Protein AF-A0A818Z6L1-F1 (afdb_monomer_lite)

Radius of gyration: 26.35 Å; chains: 1; bounding box: 66×44×65 Å

Sequence (145 aa):
MYNISQTCDRQFIAQEVTKIQVPEFKPKDISTADNDSNQWRFDDQQRMNVQKENNSSVEQLLSRLPKLDEIVDIKIQPYELKTDDDTNFHMDYIVAATLLRAENYKIQITDRSQIKRIAGNIIPAIVTTTAMVTGLVCLEVYKLI

Structure (mmCIF, N/CA/C/O backbone):
data_AF-A0A818Z6L1-F1
#
_entry.id   AF-A0A818Z6L1-F1
#
loop_
_atom_site.group_PDB
_atom_site.id
_atom_site.type_symbol
_atom_site.label_atom_id
_atom_site.label_alt_id
_atom_site.label_comp_id
_atom_site.label_asym_id
_atom_site.label_entity_id
_atom_site.label_seq_id
_atom_site.pdbx_PDB_ins_code
_atom_site.Cartn_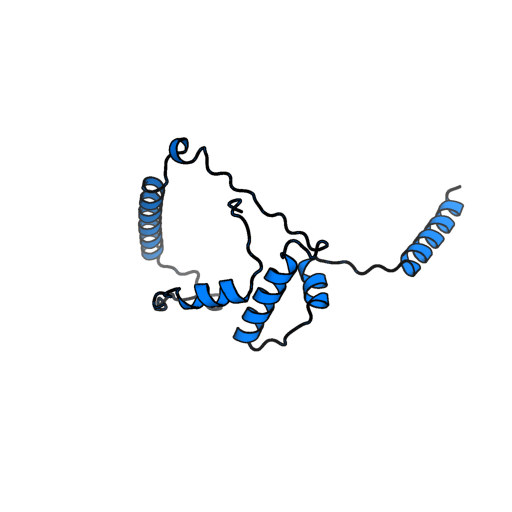x
_atom_site.Cartn_y
_atom_site.Cartn_z
_atom_site.occupancy
_atom_site.B_iso_or_equiv
_atom_site.auth_seq_id
_atom_site.auth_comp_id
_atom_site.auth_asym_id
_atom_site.auth_atom_id
_atom_site.pdbx_PDB_model_num
ATOM 1 N N . MET A 1 1 ? -7.872 -9.638 5.073 1.00 83.50 1 MET A N 1
ATOM 2 C CA . MET A 1 1 ? -7.389 -10.091 6.392 1.00 83.50 1 MET A CA 1
ATOM 3 C C . MET A 1 1 ? -8.328 -11.124 7.010 1.00 83.50 1 MET A C 1
ATOM 5 O O . MET A 1 1 ? -7.862 -12.212 7.304 1.00 83.50 1 MET A O 1
ATOM 9 N N . TYR A 1 2 ? -9.628 -10.830 7.156 1.00 89.19 2 TYR A N 1
ATOM 10 C CA . TYR A 1 2 ? -10.618 -11.732 7.784 1.00 89.19 2 TYR A CA 1
ATOM 11 C C . TYR A 1 2 ? -11.440 -12.595 6.802 1.00 89.19 2 TYR A C 1
A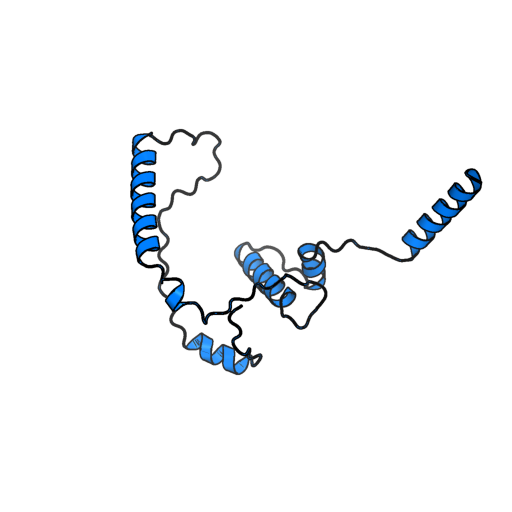TOM 13 O O . TYR A 1 2 ? -12.480 -13.120 7.175 1.00 89.19 2 TYR A O 1
ATOM 21 N N . ASN A 1 3 ? -11.020 -12.707 5.535 1.00 84.25 3 ASN A N 1
ATOM 22 C CA . ASN A 1 3 ? -11.702 -13.493 4.487 1.00 84.25 3 ASN A CA 1
ATOM 23 C C . ASN A 1 3 ? -13.193 -13.174 4.264 1.00 84.25 3 ASN A C 1
ATOM 25 O O . ASN A 1 3 ? -13.963 -14.021 3.820 1.00 84.25 3 ASN A O 1
ATOM 29 N N . ILE A 1 4 ? -13.592 -11.931 4.531 1.00 89.94 4 ILE A N 1
ATOM 30 C CA . ILE A 1 4 ? -14.934 -11.428 4.232 1.00 89.94 4 ILE A CA 1
ATOM 31 C C . ILE A 1 4 ? -15.001 -11.056 2.745 1.00 89.94 4 ILE A C 1
ATOM 33 O O . ILE A 1 4 ? -14.046 -10.497 2.198 1.00 89.94 4 ILE A O 1
ATOM 37 N N . SER A 1 5 ? -16.129 -11.362 2.099 1.00 89.06 5 SER A N 1
ATOM 38 C CA . SER A 1 5 ? -16.364 -11.002 0.697 1.00 89.06 5 SER A CA 1
ATOM 39 C C . SER A 1 5 ? -16.353 -9.484 0.523 1.00 89.06 5 SER A C 1
ATOM 41 O O . SER A 1 5 ? -17.032 -8.758 1.248 1.00 89.06 5 SER A O 1
ATOM 43 N N . GLN A 1 6 ? -15.566 -9.005 -0.436 1.00 87.31 6 GLN A N 1
ATOM 44 C CA . GLN A 1 6 ? -15.406 -7.578 -0.702 1.00 87.31 6 GLN A CA 1
ATOM 45 C C . GLN A 1 6 ? -16.478 -7.089 -1.681 1.00 87.31 6 GLN A C 1
ATOM 47 O O . GLN A 1 6 ? -16.885 -7.818 -2.582 1.00 87.31 6 GLN A O 1
ATOM 52 N N . THR A 1 7 ? -16.914 -5.840 -1.521 1.00 91.06 7 THR A N 1
ATOM 53 C CA . THR A 1 7 ? -17.845 -5.160 -2.433 1.00 91.06 7 THR A CA 1
ATOM 54 C C . THR A 1 7 ? -17.164 -3.914 -2.987 1.00 91.06 7 THR A C 1
ATOM 56 O O . THR A 1 7 ? -16.596 -3.141 -2.222 1.00 91.06 7 THR A O 1
ATOM 59 N N . CYS A 1 8 ? -17.214 -3.716 -4.307 1.00 88.69 8 CYS A N 1
ATOM 60 C CA . CYS A 1 8 ? -16.612 -2.558 -4.989 1.00 88.69 8 CYS A CA 1
ATOM 61 C C . CYS A 1 8 ? -17.643 -1.489 -5.401 1.00 88.69 8 CYS A C 1
ATOM 63 O O . CYS A 1 8 ? -17.302 -0.544 -6.114 1.00 88.69 8 CYS A O 1
ATOM 65 N N . ASP A 1 9 ? -18.903 -1.631 -4.980 1.00 94.44 9 ASP A N 1
ATOM 66 C CA . ASP A 1 9 ? -19.949 -0.656 -5.278 1.00 94.44 9 ASP A CA 1
ATOM 67 C C . ASP A 1 9 ? -19.794 0.605 -4.416 1.00 94.44 9 ASP A C 1
ATOM 69 O O . ASP A 1 9 ? -20.073 0.626 -3.216 1.00 94.44 9 ASP A O 1
ATOM 73 N N . ARG A 1 10 ? -19.358 1.686 -5.066 1.00 92.62 10 ARG A N 1
ATOM 74 C CA . ARG A 1 10 ? -19.132 2.986 -4.428 1.00 92.62 10 ARG A CA 1
ATOM 75 C C . ARG A 1 10 ? -20.422 3.620 -3.914 1.00 92.62 10 ARG A C 1
ATOM 77 O O . ARG A 1 10 ? -20.368 4.333 -2.914 1.00 92.62 10 ARG A O 1
ATOM 84 N N . GLN A 1 11 ? -21.556 3.392 -4.579 1.00 95.12 11 GLN A N 1
ATOM 85 C CA . GLN A 1 11 ? -22.827 3.995 -4.171 1.00 95.12 11 GLN A CA 1
ATOM 86 C C . GLN A 1 11 ? -23.322 3.366 -2.873 1.00 95.12 11 GLN A C 1
ATOM 88 O O . GLN A 1 11 ? -23.669 4.083 -1.934 1.00 95.12 11 GLN A O 1
ATOM 93 N N . PHE A 1 12 ? -23.267 2.037 -2.797 1.00 94.62 12 PHE A N 1
ATOM 94 C CA . PHE A 1 12 ? -23.584 1.295 -1.584 1.00 94.62 12 PHE A CA 1
ATOM 95 C C . PHE A 1 12 ? -22.688 1.710 -0.406 1.00 94.62 12 PHE A C 1
ATOM 97 O O . PHE A 1 12 ? -23.190 2.040 0.668 1.00 94.62 12 PHE A O 1
ATOM 104 N N . ILE A 1 13 ? -21.368 1.790 -0.616 1.00 93.81 13 ILE A N 1
ATOM 105 C CA . ILE A 1 13 ? -20.421 2.192 0.438 1.00 93.81 13 ILE A CA 1
ATOM 106 C C . ILE A 1 13 ? -20.720 3.610 0.946 1.00 93.81 13 ILE A C 1
ATOM 108 O O . ILE A 1 13 ? -20.729 3.833 2.154 1.00 93.81 13 ILE A O 1
ATOM 112 N N . ALA A 1 14 ? -21.013 4.567 0.059 1.00 94.56 14 ALA A N 1
ATOM 113 C CA . ALA A 1 14 ? -21.328 5.940 0.462 1.00 94.56 14 ALA A CA 1
ATOM 114 C C . ALA A 1 14 ? -22.593 6.024 1.343 1.00 94.56 14 ALA A C 1
ATOM 116 O O . ALA A 1 14 ? -22.640 6.800 2.304 1.00 94.56 14 ALA A O 1
ATOM 117 N N . GLN A 1 15 ? -23.603 5.197 1.055 1.00 95.94 15 GLN A N 1
ATOM 118 C CA . GLN A 1 15 ? -24.825 5.121 1.859 1.00 95.94 15 GLN A CA 1
ATOM 119 C C . GLN A 1 15 ? -24.557 4.540 3.250 1.00 95.94 15 GLN A C 1
ATOM 121 O O . GLN A 1 15 ? -25.051 5.081 4.239 1.00 95.94 15 GLN A O 1
ATOM 126 N N . GLU A 1 16 ? -23.762 3.473 3.343 1.00 94.06 16 GLU A N 1
ATOM 127 C CA . GLU A 1 16 ? -23.403 2.857 4.625 1.00 94.06 16 GLU A CA 1
ATOM 128 C C . GLU A 1 16 ? -22.535 3.778 5.487 1.00 94.06 16 GLU A C 1
ATOM 130 O O . GLU A 1 16 ? -22.803 3.929 6.677 1.00 94.06 16 GLU A O 1
ATOM 135 N N . VAL A 1 17 ? -21.559 4.477 4.895 1.00 93.12 17 VAL A N 1
ATOM 136 C CA . VAL A 1 17 ? -20.693 5.421 5.627 1.00 93.12 17 VAL A CA 1
ATOM 137 C C . VAL A 1 17 ? -21.504 6.531 6.299 1.00 93.12 17 VAL A C 1
ATOM 139 O O . VAL A 1 17 ? -21.187 6.929 7.416 1.00 93.12 17 VAL A O 1
ATOM 142 N N . THR A 1 18 ? -22.599 6.978 5.679 1.00 95.06 18 THR A N 1
ATOM 143 C CA . THR A 1 18 ? -23.477 8.015 6.251 1.00 95.06 18 THR A CA 1
ATOM 144 C C . THR A 1 18 ? -24.200 7.546 7.523 1.00 95.06 18 THR A C 1
ATOM 146 O O . THR A 1 18 ? -24.591 8.364 8.353 1.00 95.06 18 THR A O 1
ATOM 149 N N . LYS A 1 19 ? -24.372 6.231 7.708 1.00 96.06 19 LYS A N 1
ATOM 150 C CA . LYS A 1 19 ? -25.029 5.648 8.890 1.00 96.06 19 LYS A CA 1
ATOM 151 C C . LYS A 1 19 ? -24.082 5.512 10.088 1.00 96.06 19 LYS A C 1
ATOM 153 O O . LYS A 1 19 ? -24.548 5.275 11.202 1.00 96.06 19 LYS A O 1
ATOM 158 N N . ILE A 1 20 ? -22.770 5.635 9.880 1.00 94.94 20 ILE A N 1
ATOM 159 C CA . ILE A 1 20 ? -21.761 5.424 10.921 1.00 94.94 20 ILE A CA 1
ATOM 160 C C . ILE A 1 20 ? -21.717 6.639 11.854 1.00 94.94 20 ILE A C 1
ATOM 162 O O . ILE A 1 20 ? -21.445 7.760 11.432 1.00 94.94 20 ILE A O 1
ATOM 166 N N . GLN A 1 21 ? -21.938 6.405 13.149 1.00 93.56 21 GLN A N 1
ATOM 167 C CA . GLN A 1 21 ? -21.766 7.426 14.182 1.00 93.56 21 GLN A CA 1
ATOM 168 C C . GLN A 1 21 ? -20.313 7.435 14.663 1.00 93.56 21 GLN A C 1
ATOM 170 O O . GLN A 1 21 ? -19.839 6.463 15.252 1.00 93.56 21 GLN A O 1
ATOM 175 N N . VAL A 1 22 ? -19.602 8.535 14.411 1.00 93.12 22 VAL A N 1
ATOM 176 C CA . VAL A 1 22 ? -18.223 8.718 14.879 1.00 93.12 22 VAL A CA 1
ATOM 177 C C . VAL A 1 22 ? -18.254 9.289 16.303 1.00 93.12 22 VAL A C 1
ATOM 179 O O . VAL A 1 22 ? -18.864 10.341 16.507 1.00 93.12 22 VAL A O 1
ATOM 182 N N . PRO A 1 23 ? -17.631 8.629 17.298 1.00 94.88 23 PRO A N 1
ATOM 183 C CA . PRO A 1 23 ? -17.587 9.147 18.661 1.00 94.88 23 PRO A CA 1
ATOM 184 C C . PRO A 1 23 ? -16.765 10.438 18.730 1.00 94.88 23 PRO A C 1
ATOM 186 O O . PRO A 1 23 ? -15.769 10.594 18.023 1.00 94.88 23 PRO A O 1
ATOM 189 N N . GLU A 1 24 ? -17.164 11.358 19.609 1.00 93.69 24 GLU A N 1
ATOM 190 C CA . GLU A 1 24 ? -16.444 12.615 19.814 1.00 93.69 24 GLU A CA 1
ATOM 191 C C . GLU A 1 24 ? -15.023 12.337 20.330 1.00 93.69 24 GLU A C 1
ATOM 193 O O . GLU A 1 24 ? -14.827 11.721 21.382 1.00 93.69 24 GLU A O 1
ATOM 198 N N . PHE A 1 25 ? -14.020 12.805 19.589 1.00 93.19 25 PHE A N 1
ATOM 199 C CA . PHE A 1 25 ? -12.629 12.719 20.008 1.00 93.19 25 PHE A CA 1
ATOM 200 C C . PHE A 1 25 ? -12.260 13.945 20.845 1.00 93.19 25 PHE A C 1
ATOM 202 O O . PHE A 1 25 ? -12.219 15.064 20.336 1.00 93.19 25 PHE A O 1
ATOM 209 N N . LYS A 1 26 ? -11.947 13.724 22.125 1.00 91.75 26 LYS A N 1
ATOM 210 C CA . LYS A 1 26 ? -11.378 14.753 23.001 1.00 91.75 26 LYS A CA 1
ATOM 211 C C . LYS A 1 26 ? -9.867 14.543 23.091 1.00 91.75 26 LYS A C 1
ATOM 213 O O . LYS A 1 26 ? -9.452 13.476 23.558 1.00 91.75 26 LYS A O 1
ATOM 218 N N . PRO A 1 27 ? -9.044 15.507 22.637 1.00 88.06 27 PRO A N 1
ATOM 219 C CA . PRO A 1 27 ? -7.600 15.385 22.738 1.00 88.06 27 PRO A CA 1
ATOM 220 C C . PRO A 1 27 ? -7.217 15.280 24.213 1.00 88.06 27 PRO A C 1
ATOM 222 O O . PRO A 1 27 ? -7.720 16.022 25.055 1.00 88.06 27 PRO A O 1
ATOM 225 N N . LYS A 1 28 ? -6.358 14.315 24.530 1.00 85.44 28 LYS A N 1
ATOM 226 C CA . LYS A 1 28 ? -5.752 14.221 25.857 1.00 85.44 28 LYS A CA 1
ATOM 227 C C . LYS A 1 28 ? -4.577 15.190 25.905 1.00 85.44 28 LYS A C 1
ATOM 229 O O . LYS A 1 28 ? -3.800 15.225 24.951 1.00 85.44 28 LYS A O 1
ATOM 234 N N . ASP A 1 29 ? -4.423 15.901 27.018 1.00 73.38 29 ASP A N 1
ATOM 235 C CA . ASP A 1 29 ? -3.233 16.702 27.312 1.00 73.38 29 ASP A CA 1
ATOM 236 C C . ASP A 1 29 ? -2.050 15.761 27.555 1.00 73.38 29 ASP A C 1
ATOM 238 O O . ASP A 1 29 ? -1.727 15.372 28.675 1.00 73.38 29 ASP A O 1
ATOM 242 N N . ILE A 1 30 ? -1.451 15.300 26.465 1.00 60.25 30 ILE A N 1
ATOM 243 C CA . ILE A 1 30 ? -0.219 14.530 26.480 1.00 60.25 30 ILE A CA 1
ATOM 244 C C . ILE A 1 30 ? 0.879 15.537 26.173 1.00 60.25 30 ILE A C 1
ATOM 246 O O . ILE A 1 30 ? 0.913 16.100 25.077 1.00 60.25 30 ILE A O 1
ATOM 250 N N . SER A 1 31 ? 1.772 15.761 27.139 1.00 49.75 31 SER A N 1
ATOM 251 C CA . SER A 1 31 ? 3.035 16.462 26.910 1.00 49.75 31 SER A CA 1
ATOM 252 C C . SER A 1 31 ? 3.831 15.663 25.886 1.00 49.75 31 SER A C 1
ATOM 254 O O . SER A 1 31 ? 4.530 14.706 26.217 1.00 49.75 31 SER A O 1
ATOM 256 N N . THR A 1 32 ? 3.655 16.006 24.616 1.00 50.53 32 THR A N 1
ATOM 257 C CA . THR A 1 32 ? 4.473 15.468 23.539 1.00 50.53 32 THR A CA 1
ATOM 258 C C . THR A 1 32 ? 5.872 16.028 23.757 1.00 50.53 32 THR A C 1
ATOM 260 O O . THR A 1 32 ? 6.030 17.228 23.984 1.00 50.53 32 THR A O 1
ATOM 263 N N . ALA A 1 33 ? 6.873 15.151 23.786 1.00 50.16 33 ALA A N 1
ATOM 264 C CA . ALA A 1 33 ? 8.275 15.519 23.930 1.00 50.16 33 ALA A CA 1
ATOM 265 C C . ALA A 1 33 ? 8.754 16.212 22.645 1.00 50.16 33 ALA A C 1
ATOM 267 O O . ALA A 1 33 ? 9.472 15.630 21.833 1.00 50.16 33 ALA A O 1
ATOM 268 N N . ASP A 1 34 ? 8.308 17.445 22.430 1.00 45.47 34 ASP A N 1
ATOM 269 C CA . ASP A 1 34 ? 8.824 18.295 21.374 1.00 45.47 34 ASP A CA 1
ATOM 270 C C . ASP A 1 34 ? 10.240 18.738 21.765 1.00 45.47 34 ASP A C 1
ATOM 272 O O . ASP A 1 34 ? 10.450 19.631 22.576 1.00 45.47 34 ASP A O 1
ATOM 276 N N . ASN A 1 35 ? 11.216 18.046 21.179 1.00 49.44 35 ASN A N 1
ATOM 277 C CA . ASN A 1 35 ? 12.397 18.642 20.561 1.00 49.44 35 ASN A CA 1
ATOM 278 C C . ASN A 1 35 ? 13.234 19.626 21.403 1.00 49.44 35 ASN A C 1
ATOM 280 O O . ASN A 1 35 ? 13.636 20.674 20.902 1.00 49.44 35 ASN A O 1
ATOM 284 N N . ASP A 1 36 ? 13.567 19.264 22.643 1.00 41.88 36 ASP A N 1
ATOM 285 C CA . ASP A 1 36 ? 14.664 19.904 23.369 1.00 41.88 36 ASP A CA 1
ATOM 286 C C . ASP A 1 36 ? 15.547 18.832 24.021 1.00 41.88 36 ASP A C 1
ATOM 288 O O . ASP A 1 36 ? 15.082 17.966 24.768 1.00 41.88 36 ASP A O 1
ATOM 292 N N . SER A 1 37 ? 16.843 18.858 23.717 1.00 53.19 37 SER A N 1
ATOM 293 C CA . SER A 1 37 ? 17.854 17.841 24.054 1.00 53.19 37 SER A CA 1
ATOM 294 C C . SER A 1 37 ? 18.146 17.667 25.559 1.00 53.19 37 SER A C 1
ATOM 296 O O . SER A 1 37 ? 19.158 17.079 25.925 1.00 53.19 37 SER A O 1
ATOM 298 N N . ASN A 1 38 ? 17.263 18.137 26.446 1.00 54.22 38 ASN A N 1
ATOM 299 C CA . ASN A 1 38 ? 17.450 18.183 27.899 1.00 54.22 38 ASN A CA 1
ATOM 300 C C . ASN A 1 38 ? 16.292 17.576 28.722 1.00 54.22 38 ASN A C 1
ATOM 302 O O . ASN A 1 38 ? 16.127 17.917 29.891 1.00 54.22 38 ASN A O 1
ATOM 306 N N . GLN A 1 39 ? 15.507 16.641 28.173 1.00 51.84 39 GLN A N 1
ATOM 307 C CA . GLN A 1 39 ? 14.357 16.044 28.882 1.00 51.84 39 GLN A CA 1
ATOM 308 C C . GLN A 1 39 ? 14.573 14.614 29.420 1.00 51.84 39 GLN A C 1
ATOM 310 O O . GLN A 1 39 ? 13.631 13.849 29.596 1.00 51.84 39 GLN A O 1
ATOM 315 N N . TRP A 1 40 ? 15.812 14.246 29.759 1.00 45.97 40 TRP A N 1
ATOM 316 C CA . TRP A 1 40 ? 16.114 12.973 30.442 1.00 45.97 40 TRP A CA 1
ATOM 317 C C . TRP A 1 40 ? 15.996 13.050 31.976 1.00 45.97 40 TRP A C 1
ATOM 319 O O . TRP A 1 40 ? 16.445 12.144 32.673 1.00 45.97 40 TRP A O 1
ATOM 329 N N . ARG A 1 41 ? 15.389 14.107 32.533 1.00 50.69 41 ARG A N 1
ATOM 330 C CA . ARG A 1 41 ? 15.118 14.229 33.977 1.00 50.69 41 ARG A CA 1
ATOM 331 C C . ARG A 1 41 ? 13.643 13.962 34.271 1.00 50.69 41 ARG A C 1
ATOM 333 O O . ARG A 1 41 ? 12.916 14.856 34.685 1.00 50.69 41 ARG A O 1
ATOM 340 N N . PHE A 1 42 ? 13.201 12.731 34.034 1.00 53.97 42 PHE A N 1
ATOM 341 C CA . PHE A 1 42 ? 11.981 12.239 34.673 1.00 53.97 42 PHE A CA 1
ATOM 342 C C . PHE A 1 42 ? 12.329 11.880 36.120 1.00 53.97 42 PHE A C 1
ATOM 344 O O . PHE A 1 42 ? 13.245 11.087 36.330 1.00 53.97 42 PHE A O 1
ATOM 351 N N . ASP A 1 43 ? 11.624 12.453 37.098 1.00 60.34 43 ASP A N 1
ATOM 352 C CA . ASP A 1 43 ? 11.736 12.042 38.502 1.00 60.34 43 ASP A CA 1
ATOM 353 C C . ASP A 1 43 ? 11.486 10.529 38.617 1.00 60.34 43 ASP A C 1
ATOM 355 O O . ASP A 1 43 ? 10.489 10.019 38.091 1.00 60.34 43 ASP A O 1
ATOM 359 N N . ASP A 1 44 ? 12.362 9.798 39.314 1.00 61.41 44 ASP A N 1
ATOM 360 C CA . ASP A 1 44 ? 12.270 8.334 39.466 1.00 61.41 44 ASP A CA 1
ATOM 361 C C . ASP A 1 44 ? 10.901 7.886 40.013 1.00 61.41 44 ASP A C 1
ATOM 363 O O . ASP A 1 44 ? 10.372 6.846 39.621 1.00 61.41 44 ASP A O 1
ATOM 367 N N . GLN A 1 45 ? 10.256 8.708 40.848 1.00 59.12 45 GLN A N 1
ATOM 368 C CA . GLN A 1 45 ? 8.905 8.449 41.358 1.00 59.12 45 GLN A CA 1
ATOM 369 C C . GLN A 1 45 ? 7.819 8.481 40.271 1.00 59.12 45 GLN A C 1
ATOM 371 O O . GLN A 1 45 ? 6.905 7.655 40.303 1.00 59.12 45 GLN A O 1
ATOM 376 N N . GLN A 1 46 ? 7.917 9.379 39.285 1.00 59.44 46 GLN A N 1
ATOM 377 C CA . GLN A 1 46 ? 6.953 9.443 38.180 1.00 59.44 46 GLN A CA 1
ATOM 378 C C . GLN A 1 46 ? 7.126 8.260 37.222 1.00 59.44 46 GLN A C 1
ATOM 380 O O . GLN A 1 46 ? 6.134 7.683 36.775 1.00 59.44 46 GLN A O 1
ATOM 385 N N . ARG A 1 47 ? 8.371 7.829 36.972 1.00 60.94 47 ARG A N 1
ATOM 386 C CA . ARG A 1 47 ? 8.659 6.631 36.162 1.00 60.94 47 ARG A CA 1
ATOM 387 C C . ARG A 1 47 ? 8.072 5.374 36.805 1.00 60.94 47 ARG A C 1
ATOM 389 O O . ARG A 1 47 ? 7.437 4.578 36.120 1.00 60.94 47 ARG A O 1
ATOM 396 N N . MET A 1 48 ? 8.218 5.228 38.123 1.00 59.88 48 MET A N 1
ATOM 397 C CA . MET A 1 48 ? 7.690 4.079 38.868 1.00 59.88 48 MET A CA 1
ATOM 398 C C . MET A 1 48 ? 6.154 4.046 38.915 1.00 59.88 48 MET A C 1
ATOM 400 O O . MET A 1 48 ? 5.576 2.959 38.853 1.00 59.88 48 MET A O 1
ATOM 404 N N . ASN A 1 49 ? 5.480 5.202 38.976 1.00 62.44 49 ASN A N 1
ATOM 405 C CA . ASN A 1 49 ? 4.014 5.253 38.945 1.00 62.44 49 ASN A CA 1
ATOM 406 C C . ASN A 1 49 ? 3.450 4.892 37.559 1.00 62.44 49 ASN A C 1
ATOM 408 O O . ASN A 1 49 ? 2.556 4.054 37.462 1.00 62.44 49 ASN A O 1
ATOM 412 N N . VAL A 1 50 ? 4.040 5.428 36.483 1.00 65.31 50 VAL A N 1
ATOM 413 C CA . VAL A 1 50 ? 3.663 5.090 35.096 1.00 65.31 50 VAL A CA 1
ATOM 414 C C . VAL A 1 50 ? 3.914 3.608 34.800 1.00 65.31 50 VAL A C 1
ATOM 416 O O . VAL A 1 50 ? 3.072 2.941 34.205 1.00 65.31 50 VAL A O 1
ATOM 419 N N . GLN A 1 51 ? 5.034 3.049 35.267 1.00 65.56 51 GLN A N 1
ATOM 420 C CA . GLN A 1 51 ? 5.327 1.620 35.115 1.00 65.56 51 GLN A CA 1
ATOM 421 C C . GLN A 1 51 ? 4.280 0.742 35.827 1.00 65.56 51 GLN A C 1
ATOM 423 O O . GLN A 1 51 ? 3.860 -0.283 35.292 1.00 65.56 51 GLN A O 1
ATOM 428 N N . LYS A 1 52 ? 3.836 1.146 37.024 1.00 70.00 52 LYS A N 1
ATOM 429 C CA . LYS A 1 52 ? 2.850 0.405 37.824 1.00 70.00 52 LYS A CA 1
ATOM 430 C C . LYS A 1 52 ? 1.446 0.451 37.211 1.00 70.00 52 LYS A C 1
ATOM 432 O O . LYS A 1 52 ? 0.770 -0.575 37.191 1.00 70.00 52 LYS A O 1
ATOM 437 N N . GLU A 1 53 ? 1.031 1.601 36.681 1.00 70.56 53 GLU A N 1
ATOM 438 C CA . GLU A 1 53 ? -0.239 1.761 35.950 1.00 70.56 53 GLU A CA 1
ATOM 439 C C . GLU A 1 53 ? -0.243 1.019 34.604 1.00 70.56 53 GLU A C 1
ATOM 441 O O . GLU A 1 53 ? -1.248 0.416 34.216 1.00 70.56 53 GLU A O 1
ATOM 446 N N . ASN A 1 54 ? 0.895 0.997 33.906 1.00 75.12 54 ASN A N 1
ATOM 447 C CA . ASN A 1 54 ? 1.040 0.232 32.671 1.00 75.12 54 ASN A CA 1
ATOM 448 C C . ASN A 1 54 ? 0.949 -1.275 32.938 1.00 75.12 54 ASN A C 1
ATOM 450 O O . ASN A 1 54 ? 0.225 -1.976 32.234 1.00 75.12 54 ASN A O 1
ATOM 454 N N . ASN A 1 55 ? 1.622 -1.774 33.978 1.00 77.81 55 ASN A N 1
ATOM 455 C CA . ASN A 1 55 ? 1.593 -3.197 34.316 1.00 77.81 55 ASN A CA 1
ATOM 456 C C . ASN A 1 55 ? 0.187 -3.669 34.717 1.00 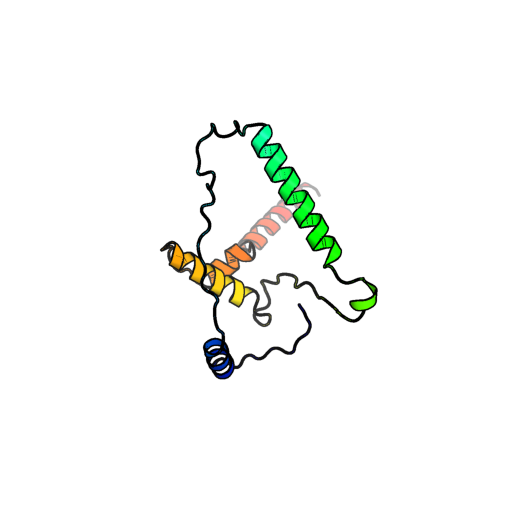77.81 55 ASN A C 1
ATOM 458 O O . ASN A 1 55 ? -0.261 -4.709 34.237 1.00 77.81 55 ASN A O 1
ATOM 462 N N . SER A 1 56 ? -0.546 -2.888 35.518 1.00 80.81 56 SER A N 1
ATOM 463 C CA . SER A 1 56 ? -1.924 -3.238 35.895 1.00 80.81 56 SER A CA 1
ATOM 464 C C . SER A 1 56 ? -2.877 -3.232 34.694 1.00 80.81 56 SER A C 1
ATOM 466 O O . SER A 1 56 ? -3.747 -4.096 34.583 1.00 80.81 56 SER A O 1
ATOM 468 N N . SER A 1 57 ? -2.684 -2.307 33.749 1.00 83.88 57 SER A N 1
ATOM 469 C CA . SER A 1 57 ? -3.452 -2.265 32.500 1.00 83.88 57 SER A CA 1
ATOM 470 C C . SER A 1 57 ? -3.165 -3.477 31.608 1.00 83.88 57 SER A C 1
ATOM 472 O O . SER A 1 57 ? -4.086 -4.050 31.029 1.00 83.88 57 SER A O 1
ATOM 474 N N . VAL A 1 58 ? -1.904 -3.912 31.523 1.00 87.94 58 VAL A N 1
ATOM 475 C CA . VAL A 1 58 ? -1.513 -5.109 30.760 1.00 87.94 58 VAL A CA 1
ATOM 476 C C . VAL A 1 58 ? -2.140 -6.372 31.355 1.00 87.94 58 VAL A C 1
ATOM 478 O O . VAL A 1 58 ? -2.702 -7.173 30.612 1.00 87.94 58 VAL A O 1
ATOM 481 N N . GLU A 1 59 ? -2.133 -6.533 32.679 1.00 88.00 59 GLU A N 1
ATOM 482 C CA . GLU A 1 59 ? -2.782 -7.668 33.357 1.00 88.00 59 GLU A CA 1
ATOM 483 C C . GLU A 1 59 ? -4.301 -7.710 33.100 1.00 88.00 59 GLU A C 1
ATOM 485 O O . GLU A 1 59 ? -4.880 -8.769 32.833 1.00 88.00 59 GLU A O 1
ATOM 490 N N . GLN A 1 60 ? -4.959 -6.547 33.096 1.00 88.62 60 GLN A N 1
ATOM 491 C CA . GLN A 1 60 ? -6.376 -6.445 32.738 1.00 88.62 60 GLN A CA 1
ATOM 492 C C . GLN A 1 60 ? -6.642 -6.813 31.272 1.00 88.62 60 GLN A C 1
ATOM 494 O O . GLN A 1 60 ? -7.661 -7.429 30.973 1.00 88.62 60 GLN A O 1
ATOM 499 N N . LEU A 1 61 ? -5.745 -6.465 30.348 1.00 89.25 61 LEU A N 1
ATOM 500 C CA . LEU A 1 61 ? -5.876 -6.854 28.942 1.00 89.25 61 LEU A CA 1
ATOM 501 C C . LEU A 1 61 ? -5.673 -8.360 28.755 1.00 89.25 61 LEU A C 1
ATOM 503 O O . LEU A 1 61 ? -6.462 -8.990 28.054 1.00 89.25 61 LEU A O 1
ATOM 507 N N . LEU A 1 62 ? -4.679 -8.947 29.429 1.00 87.88 62 LEU A N 1
ATOM 508 C CA . LEU A 1 62 ? -4.413 -10.389 29.405 1.00 87.88 62 LEU A CA 1
ATOM 509 C C . LEU A 1 62 ? -5.599 -11.209 29.917 1.00 87.88 62 LEU A C 1
ATOM 511 O O . LEU A 1 62 ? -5.913 -12.245 29.343 1.00 87.88 62 LEU A O 1
ATOM 515 N N . SER A 1 63 ? -6.291 -10.730 30.951 1.00 88.69 63 SER A N 1
ATOM 516 C CA . SER A 1 63 ? -7.490 -11.408 31.464 1.00 88.69 63 SER A CA 1
ATOM 517 C C . SER A 1 63 ? -8.720 -11.283 30.554 1.00 88.69 63 SER A C 1
ATOM 519 O O . SER A 1 63 ? -9.626 -12.105 30.655 1.00 88.69 63 SER A O 1
ATOM 521 N N . ARG A 1 64 ? -8.762 -10.288 29.656 1.00 89.38 64 ARG A N 1
ATOM 522 C CA . ARG A 1 64 ? -9.841 -10.103 28.665 1.00 89.38 64 ARG A CA 1
ATOM 523 C C . ARG A 1 64 ? -9.613 -10.859 27.358 1.00 89.38 64 ARG A C 1
ATOM 525 O O . ARG A 1 64 ? -10.548 -10.971 26.568 1.00 89.38 64 ARG A O 1
ATOM 532 N N . LEU A 1 65 ? -8.389 -11.315 27.096 1.00 89.19 65 LEU A N 1
ATOM 533 C CA . LEU A 1 65 ? -8.073 -12.070 25.888 1.00 89.19 65 LEU A CA 1
ATOM 534 C C . LEU A 1 65 ? -8.786 -13.435 25.922 1.00 89.19 65 LEU A C 1
ATOM 536 O O . LEU A 1 65 ? -8.655 -14.159 26.912 1.00 89.19 65 LEU A O 1
ATOM 540 N N . PRO A 1 66 ? -9.532 -13.797 24.862 1.00 88.12 66 PRO A N 1
ATOM 541 C CA . PRO A 1 66 ? -10.181 -15.097 24.787 1.00 88.12 66 PRO A CA 1
ATOM 542 C C . PRO A 1 66 ? -9.145 -16.224 24.744 1.00 88.12 66 PRO A C 1
ATOM 544 O O . PRO A 1 66 ? -8.009 -16.045 24.291 1.00 88.12 66 PRO A O 1
ATOM 547 N N . LYS A 1 67 ? -9.534 -17.401 25.239 1.00 86.81 67 LYS A N 1
ATOM 548 C CA . LYS A 1 67 ? -8.662 -18.582 25.221 1.00 86.81 67 LYS A CA 1
ATOM 549 C C . LYS A 1 67 ? -8.543 -19.118 23.799 1.00 86.81 67 LYS A C 1
ATOM 551 O O . LYS A 1 67 ? -9.459 -18.977 22.997 1.00 86.81 67 LYS A O 1
ATOM 556 N N . LEU A 1 68 ? -7.425 -19.777 23.501 1.00 80.69 68 LEU A N 1
ATOM 557 C CA . LEU A 1 68 ? -7.130 -20.259 22.149 1.00 80.69 68 LEU A CA 1
ATOM 558 C C . LEU A 1 68 ? -8.219 -21.205 21.607 1.00 80.69 68 LEU A C 1
ATOM 560 O O . LEU A 1 68 ? -8.545 -21.126 20.427 1.00 80.69 68 LEU A O 1
ATOM 564 N N . ASP A 1 69 ? -8.835 -22.003 22.485 1.00 82.94 69 ASP A N 1
ATOM 565 C CA . ASP A 1 69 ? -9.928 -22.933 22.164 1.00 82.94 69 ASP A CA 1
ATOM 566 C C . ASP A 1 69 ? -11.190 -22.237 21.619 1.00 82.94 69 ASP A C 1
ATOM 568 O O . ASP A 1 69 ? -11.944 -22.836 20.857 1.00 82.94 69 ASP A O 1
ATOM 572 N N . GLU A 1 70 ? -11.414 -20.965 21.959 1.00 83.06 70 GLU A N 1
ATOM 573 C CA . GLU A 1 70 ? -12.569 -20.179 21.496 1.00 83.06 70 GLU A CA 1
ATOM 574 C C . GLU A 1 70 ? -12.331 -19.544 20.112 1.00 83.06 70 GLU A C 1
ATOM 576 O O . GLU A 1 70 ? -13.266 -19.069 19.472 1.00 83.06 70 GLU A O 1
ATOM 581 N N . ILE A 1 71 ? -11.076 -19.521 19.644 1.00 84.12 71 ILE A N 1
ATOM 582 C CA . ILE A 1 71 ? -10.625 -18.742 18.476 1.00 84.12 71 ILE A CA 1
ATOM 583 C C . ILE A 1 71 ? -10.153 -19.659 17.334 1.00 84.12 71 ILE A C 1
ATOM 585 O O . ILE A 1 71 ? -9.803 -19.177 16.260 1.00 84.12 71 ILE A O 1
ATOM 589 N N . VAL A 1 72 ? -10.162 -20.982 17.532 1.00 80.12 72 VAL A N 1
ATOM 590 C CA . VAL A 1 72 ? -9.594 -21.979 16.599 1.00 80.12 72 VAL A CA 1
ATOM 591 C C . VAL A 1 72 ? -10.129 -21.835 15.167 1.00 80.12 72 VAL A C 1
ATOM 593 O O . VAL A 1 72 ? -9.384 -22.032 14.206 1.00 80.12 72 VAL A O 1
ATOM 596 N N . ASP A 1 73 ? -11.388 -21.422 15.011 1.00 83.38 73 ASP A N 1
ATOM 597 C CA . ASP A 1 73 ? -12.028 -21.266 13.701 1.00 83.38 73 ASP A CA 1
ATOM 598 C C . ASP A 1 73 ? -11.714 -19.929 12.998 1.00 83.38 73 ASP A C 1
ATOM 600 O O . ASP A 1 73 ? -12.002 -19.766 11.807 1.00 83.38 73 ASP A O 1
ATOM 604 N N . ILE A 1 74 ? -11.090 -18.963 13.684 1.00 84.06 74 ILE A N 1
ATOM 605 C CA . ILE A 1 74 ? -10.763 -17.655 13.106 1.00 84.06 74 ILE A CA 1
ATOM 606 C C . ILE A 1 74 ? -9.461 -17.744 12.309 1.00 84.06 74 ILE A C 1
ATOM 608 O O . ILE A 1 74 ? -8.358 -17.801 12.852 1.00 84.06 74 ILE A O 1
ATOM 612 N N . LYS A 1 75 ? -9.580 -17.671 10.981 1.00 85.25 75 LYS A N 1
ATOM 613 C CA . LYS A 1 75 ? -8.431 -17.606 10.070 1.00 85.25 75 LYS A CA 1
ATOM 614 C C . LYS A 1 75 ? -8.106 -16.159 9.727 1.00 85.25 75 LYS A C 1
ATOM 616 O O . LYS A 1 75 ? -8.870 -15.487 9.037 1.00 85.25 75 LYS A O 1
ATOM 621 N N . ILE A 1 76 ? -6.941 -15.701 10.171 1.00 89.38 76 ILE A N 1
ATOM 622 C CA . ILE A 1 76 ? -6.392 -14.393 9.816 1.00 89.38 76 ILE A CA 1
ATOM 623 C C . ILE A 1 76 ? -5.317 -14.603 8.755 1.00 89.38 76 ILE A C 1
ATOM 625 O O . ILE A 1 76 ? -4.376 -15.365 8.962 1.00 89.38 76 ILE A O 1
ATOM 629 N N . GLN A 1 77 ? -5.456 -13.919 7.621 1.00 88.81 77 GLN A N 1
ATOM 630 C CA . GLN A 1 77 ? -4.451 -13.934 6.563 1.00 88.81 77 GLN A CA 1
ATOM 631 C C . GLN A 1 77 ? -3.703 -12.599 6.514 1.00 88.81 77 GLN A C 1
ATOM 633 O O . GLN A 1 77 ? -4.350 -11.556 6.325 1.00 88.81 77 GLN A O 1
ATOM 638 N N . PRO A 1 78 ? -2.365 -12.608 6.674 1.00 90.00 78 PRO A N 1
ATOM 639 C CA . PRO A 1 78 ? -1.562 -11.422 6.432 1.00 90.00 78 PRO A CA 1
ATOM 640 C C . PRO A 1 78 ? -1.618 -11.073 4.944 1.00 90.00 78 PRO A C 1
ATOM 642 O O . PRO A 1 78 ? -1.610 -11.955 4.087 1.00 90.00 78 PRO A O 1
ATOM 645 N N . TYR A 1 79 ? -1.682 -9.779 4.644 1.00 88.38 79 TYR A N 1
ATOM 646 C CA . TYR A 1 79 ? -1.525 -9.292 3.279 1.00 88.38 79 TYR A CA 1
ATOM 647 C C . TYR A 1 79 ? -0.073 -8.897 3.060 1.00 88.38 79 TYR A C 1
ATOM 649 O O . TYR A 1 79 ? 0.453 -8.028 3.753 1.00 88.38 79 TYR A O 1
ATOM 657 N N . GLU A 1 80 ? 0.558 -9.541 2.089 1.00 89.62 80 GLU A N 1
ATOM 658 C CA . GLU A 1 80 ? 1.878 -9.160 1.616 1.00 89.62 80 GLU A CA 1
ATOM 659 C C . GLU A 1 80 ? 1.735 -8.018 0.610 1.00 89.62 80 GLU A C 1
ATOM 661 O O . GLU A 1 80 ? 0.949 -8.110 -0.333 1.00 89.62 80 GLU A O 1
ATOM 666 N N . LEU A 1 81 ? 2.471 -6.928 0.830 1.00 88.62 81 LEU A N 1
ATOM 667 C CA . LEU A 1 81 ? 2.408 -5.762 -0.039 1.00 88.62 81 LEU A CA 1
ATOM 668 C C . LEU A 1 81 ? 2.941 -6.115 -1.431 1.00 88.62 81 LEU A C 1
ATOM 670 O O . LEU A 1 81 ? 4.125 -6.400 -1.593 1.00 88.62 81 LEU A O 1
ATOM 674 N N . LYS A 1 82 ? 2.073 -6.010 -2.438 1.00 88.56 82 LYS A N 1
ATOM 675 C CA . LYS A 1 82 ? 2.436 -6.132 -3.852 1.00 88.56 82 LYS A CA 1
ATOM 676 C C . LYS A 1 82 ? 2.203 -4.816 -4.568 1.00 88.56 82 LYS A C 1
ATOM 678 O O . LYS A 1 82 ? 1.103 -4.268 -4.533 1.00 88.56 82 LYS A O 1
ATOM 683 N N . THR A 1 83 ? 3.253 -4.298 -5.193 1.00 84.50 83 THR A N 1
ATOM 684 C CA . THR A 1 83 ? 3.230 -3.003 -5.882 1.00 84.50 83 THR A CA 1
ATOM 685 C C . THR A 1 83 ? 3.124 -3.139 -7.394 1.00 84.50 83 THR A C 1
ATOM 687 O O . THR A 1 83 ? 2.984 -2.131 -8.068 1.00 84.50 83 THR A O 1
ATOM 690 N N . ASP A 1 84 ? 3.162 -4.341 -7.957 1.00 86.25 84 ASP A N 1
ATOM 691 C CA . ASP A 1 84 ? 3.064 -4.614 -9.394 1.00 86.25 84 ASP A CA 1
ATOM 692 C C . ASP A 1 84 ? 1.637 -4.957 -9.854 1.00 86.25 84 ASP A C 1
ATOM 694 O O . ASP A 1 84 ? 1.259 -4.601 -10.969 1.00 86.25 84 ASP A O 1
ATOM 698 N N . ASP A 1 85 ? 0.828 -5.562 -8.987 1.00 89.50 85 ASP A N 1
ATOM 699 C CA . ASP A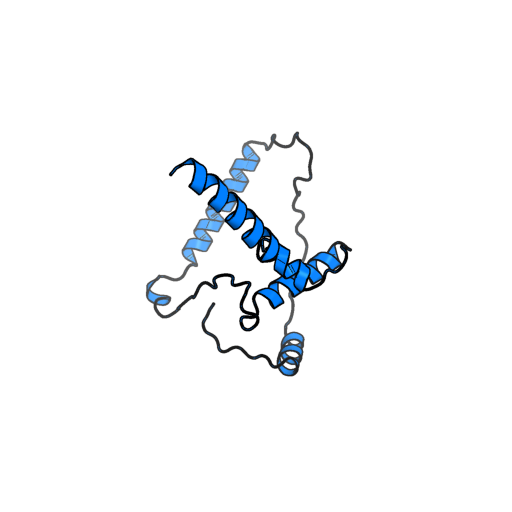 1 85 ? -0.571 -5.909 -9.246 1.00 89.50 85 ASP A CA 1
ATOM 700 C C . ASP A 1 85 ? -1.533 -4.767 -8.864 1.00 89.50 85 ASP A C 1
ATOM 702 O O . ASP A 1 85 ? -1.645 -4.381 -7.701 1.00 89.50 85 ASP A O 1
ATOM 706 N N . ASP A 1 86 ? -2.245 -4.234 -9.860 1.00 87.56 86 ASP A N 1
ATOM 707 C CA . ASP A 1 86 ? -3.197 -3.129 -9.702 1.00 87.56 86 ASP A CA 1
ATOM 708 C C . ASP A 1 86 ? -4.624 -3.599 -9.317 1.00 87.56 86 ASP A C 1
ATOM 710 O O . ASP A 1 86 ? -5.510 -2.766 -9.151 1.00 87.56 86 ASP A O 1
ATOM 714 N N . THR A 1 87 ? -4.873 -4.906 -9.150 1.00 88.38 87 THR A N 1
ATOM 715 C CA . THR A 1 87 ? -6.210 -5.460 -8.830 1.00 88.38 87 THR A CA 1
ATOM 716 C C . THR A 1 87 ? -6.456 -5.696 -7.336 1.00 88.38 87 THR A C 1
ATOM 718 O O . THR A 1 87 ? -7.597 -5.852 -6.907 1.00 88.38 87 THR A O 1
ATOM 721 N N . ASN A 1 88 ? -5.396 -5.699 -6.527 1.00 89.00 88 ASN A N 1
ATOM 722 C CA . ASN A 1 88 ? -5.437 -6.005 -5.091 1.00 89.00 88 ASN A CA 1
ATOM 723 C C . ASN A 1 88 ? -5.676 -4.782 -4.181 1.00 89.00 88 ASN A C 1
ATOM 725 O O . ASN A 1 88 ? -5.662 -4.916 -2.956 1.00 89.00 88 ASN A O 1
ATOM 729 N N . PHE A 1 89 ? -5.866 -3.594 -4.766 1.00 91.62 89 PHE A N 1
ATOM 730 C CA . PHE A 1 89 ? -6.078 -2.314 -4.078 1.00 91.62 89 PHE A CA 1
ATOM 731 C C . PHE A 1 89 ? -4.943 -1.844 -3.146 1.00 91.62 89 PHE A C 1
ATOM 733 O O . PHE A 1 89 ? -5.111 -0.845 -2.444 1.00 91.62 89 PHE A O 1
ATOM 740 N N . HIS A 1 90 ? -3.767 -2.484 -3.141 1.00 93.25 90 HIS A N 1
ATOM 741 C CA . HIS A 1 90 ? -2.636 -2.058 -2.308 1.00 93.25 90 HIS A CA 1
ATOM 742 C C . HIS A 1 90 ? -2.192 -0.641 -2.643 1.00 93.25 90 HIS A C 1
ATOM 744 O O . HIS A 1 90 ? -2.115 0.225 -1.768 1.00 93.25 90 HIS A O 1
ATOM 750 N N . MET A 1 91 ? -1.936 -0.395 -3.927 1.00 93.75 91 MET A N 1
ATOM 751 C CA . MET A 1 91 ? -1.507 0.921 -4.380 1.00 93.75 91 MET A CA 1
ATOM 752 C C . MET A 1 91 ? -2.606 1.968 -4.230 1.00 93.75 91 MET A C 1
ATOM 754 O O . MET A 1 91 ? -2.301 3.113 -3.913 1.00 93.75 91 MET A O 1
ATOM 758 N N . ASP A 1 92 ? -3.870 1.587 -4.394 1.00 93.25 92 ASP A N 1
ATOM 759 C CA . ASP A 1 92 ? -4.988 2.523 -4.277 1.00 93.25 92 ASP A CA 1
ATOM 760 C C . ASP A 1 92 ? -5.179 2.981 -2.825 1.00 93.25 92 ASP A C 1
ATOM 762 O O . ASP A 1 92 ? -5.392 4.170 -2.578 1.00 93.25 92 ASP A O 1
ATOM 766 N N . TYR A 1 93 ? -4.995 2.073 -1.858 1.00 94.62 93 TYR A N 1
ATOM 767 C CA . TYR A 1 93 ? -4.957 2.414 -0.436 1.00 94.62 93 TYR A CA 1
ATOM 768 C C . TYR A 1 93 ? -3.792 3.352 -0.102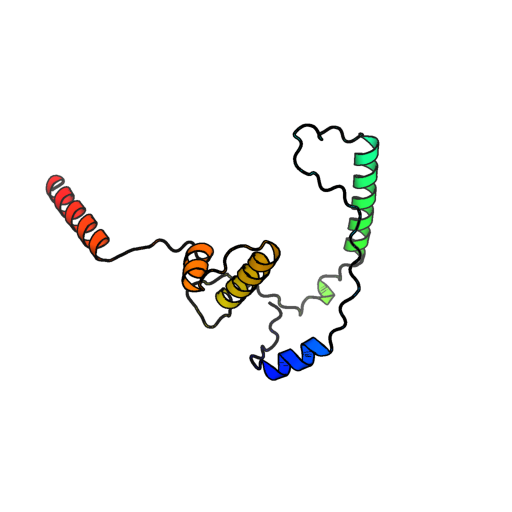 1.00 94.62 93 TYR A C 1
ATOM 770 O O . TYR A 1 93 ? -4.001 4.386 0.535 1.00 94.62 93 TYR A O 1
ATOM 778 N N . ILE A 1 94 ? -2.574 3.021 -0.550 1.00 95.06 94 ILE A N 1
ATOM 779 C CA . ILE A 1 94 ? -1.380 3.838 -0.284 1.00 95.06 94 ILE A CA 1
ATOM 780 C C . ILE A 1 94 ? -1.567 5.245 -0.852 1.00 95.06 94 ILE A C 1
ATOM 782 O O . ILE A 1 94 ? -1.355 6.220 -0.139 1.00 95.06 94 ILE A O 1
ATOM 786 N N . VAL A 1 95 ? -2.020 5.361 -2.102 1.00 95.38 95 VAL A N 1
ATOM 787 C CA . VAL A 1 95 ? -2.256 6.657 -2.749 1.00 95.38 95 VAL A CA 1
ATOM 788 C C . VAL A 1 95 ? -3.293 7.466 -1.977 1.00 95.38 95 VAL A C 1
ATOM 790 O O . VAL A 1 95 ? -3.007 8.603 -1.611 1.00 95.38 95 VAL A O 1
ATOM 793 N N . ALA A 1 96 ? -4.461 6.896 -1.666 1.00 95.56 96 ALA A N 1
ATOM 794 C CA . ALA A 1 96 ? -5.499 7.613 -0.926 1.00 95.56 96 ALA A CA 1
ATOM 795 C C . ALA A 1 96 ? -5.003 8.089 0.452 1.00 95.56 96 ALA A C 1
ATOM 797 O O . ALA A 1 96 ? -5.176 9.256 0.801 1.00 95.56 96 ALA A O 1
ATOM 798 N N . ALA A 1 97 ? -4.322 7.222 1.209 1.00 96.06 97 ALA A N 1
ATOM 799 C CA . ALA A 1 97 ? -3.780 7.560 2.523 1.00 96.06 97 ALA A CA 1
ATOM 800 C C . ALA A 1 97 ? -2.689 8.643 2.450 1.00 96.06 97 ALA A C 1
ATOM 802 O O . ALA A 1 97 ? -2.677 9.571 3.263 1.00 96.06 97 ALA A O 1
ATOM 803 N N . THR A 1 98 ? -1.783 8.554 1.469 1.00 95.94 98 THR A N 1
ATOM 804 C CA . THR A 1 98 ? -0.733 9.556 1.246 1.00 95.94 98 THR A CA 1
ATOM 805 C C . THR A 1 98 ? -1.331 10.910 0.890 1.00 95.94 98 THR A C 1
ATOM 807 O O . THR A 1 98 ? -0.901 11.917 1.448 1.00 95.94 98 THR A O 1
ATOM 810 N N . LEU A 1 99 ? -2.335 10.949 0.011 1.00 95.75 99 LEU A N 1
ATOM 811 C CA . LEU A 1 99 ? -2.969 12.197 -0.410 1.00 95.75 99 LEU A CA 1
ATOM 812 C C . LEU A 1 99 ? -3.756 12.862 0.724 1.00 95.75 99 LEU A C 1
ATOM 814 O O . LEU A 1 99 ? -3.562 14.050 0.966 1.00 95.75 99 LEU A O 1
ATOM 818 N N . LEU A 1 100 ? -4.553 12.099 1.482 1.00 96.31 100 LEU A N 1
ATOM 819 C CA . LEU A 1 100 ? -5.272 12.622 2.652 1.00 96.31 100 LEU A CA 1
ATOM 820 C C . LEU A 1 100 ? -4.306 13.172 3.711 1.00 96.31 100 LEU A C 1
ATOM 822 O O . LEU A 1 100 ? -4.539 14.224 4.304 1.00 96.31 100 LEU A O 1
ATOM 826 N N . ARG A 1 101 ? -3.176 12.490 3.939 1.00 96.00 101 ARG A N 1
ATOM 827 C CA . ARG A 1 101 ? -2.153 12.987 4.866 1.00 96.00 101 ARG A CA 1
ATOM 828 C C . ARG A 1 101 ? -1.429 14.215 4.318 1.00 96.00 101 ARG A C 1
ATOM 830 O O . ARG A 1 101 ? -1.096 15.098 5.102 1.00 96.00 101 ARG A O 1
ATOM 837 N N . ALA A 1 102 ? -1.186 14.288 3.012 1.00 95.44 102 ALA A N 1
ATOM 838 C CA . ALA A 1 102 ? -0.581 15.458 2.385 1.00 95.44 102 ALA A CA 1
ATOM 839 C C . ALA A 1 102 ? -1.465 16.702 2.554 1.00 95.44 102 ALA A C 1
ATOM 841 O O . ALA A 1 102 ? -0.951 17.764 2.902 1.00 95.44 102 ALA A O 1
ATOM 842 N N . GLU A 1 103 ? -2.785 16.553 2.413 1.00 96.06 103 GLU A N 1
ATOM 843 C CA . GLU A 1 103 ? -3.754 17.635 2.606 1.00 96.06 103 GLU A CA 1
ATOM 844 C C . GLU A 1 103 ? -3.704 18.216 4.029 1.00 96.06 103 GLU A C 1
ATOM 846 O O . GLU A 1 103 ? -3.619 19.436 4.189 1.00 96.06 103 GLU A O 1
ATOM 851 N N . ASN A 1 104 ? -3.617 17.362 5.059 1.00 96.69 104 ASN A N 1
ATOM 852 C CA . ASN A 1 104 ? -3.507 17.793 6.461 1.00 96.69 104 ASN A CA 1
ATOM 853 C C . ASN A 1 104 ? -2.314 18.731 6.727 1.00 96.69 104 ASN A C 1
ATOM 855 O O . ASN A 1 104 ? -2.402 19.615 7.577 1.00 96.69 104 ASN A O 1
ATOM 859 N N . TYR A 1 105 ? -1.200 18.546 6.009 1.00 96.25 105 TYR A N 1
ATOM 860 C CA . TYR A 1 105 ? 0.025 19.343 6.163 1.00 96.25 105 TYR A CA 1
ATOM 861 C C . TYR A 1 105 ? 0.268 20.317 5.000 1.00 96.25 105 TYR A C 1
ATOM 863 O O . TYR A 1 105 ? 1.342 20.914 4.927 1.00 96.25 105 TYR A O 1
ATOM 871 N N . LYS A 1 106 ? -0.705 20.496 4.093 1.00 94.88 106 LYS A N 1
ATOM 872 C CA . LYS A 1 106 ? -0.587 21.341 2.888 1.00 94.88 106 LYS A CA 1
ATOM 873 C C . LYS A 1 106 ? 0.613 20.975 1.997 1.00 94.88 106 LYS A C 1
ATOM 875 O O . LYS A 1 106 ? 1.223 21.840 1.372 1.00 94.88 106 LYS A O 1
ATOM 880 N N . ILE A 1 107 ? 0.957 19.690 1.945 1.00 94.94 107 ILE A N 1
ATOM 881 C CA . ILE A 1 107 ? 1.983 19.146 1.050 1.00 94.94 107 ILE A CA 1
ATOM 882 C C . ILE A 1 107 ? 1.382 18.997 -0.354 1.00 94.94 107 ILE A C 1
ATOM 884 O O . ILE A 1 107 ? 0.207 18.665 -0.507 1.00 94.94 107 ILE A O 1
ATOM 888 N N . GLN A 1 108 ? 2.187 19.239 -1.391 1.00 94.12 108 GLN A N 1
ATOM 889 C CA . GLN A 1 108 ? 1.740 19.140 -2.779 1.00 94.12 108 GLN A CA 1
ATOM 890 C C . GLN A 1 108 ? 1.270 17.717 -3.130 1.00 94.12 108 GLN A C 1
ATOM 892 O O . GLN A 1 108 ? 1.983 16.731 -2.928 1.00 94.12 108 GLN A O 1
ATOM 897 N N . ILE A 1 109 ? 0.073 17.628 -3.716 1.00 91.94 109 ILE A N 1
ATOM 898 C CA . ILE A 1 109 ? -0.497 16.381 -4.234 1.00 91.94 109 ILE A CA 1
ATOM 899 C C . ILE A 1 109 ? 0.370 15.854 -5.382 1.00 91.94 109 ILE A C 1
ATOM 901 O O . ILE A 1 109 ? 0.801 16.601 -6.259 1.00 91.94 109 ILE A O 1
ATOM 905 N N . THR A 1 110 ? 0.625 14.550 -5.349 1.00 92.44 110 THR A N 1
ATOM 906 C CA . THR A 1 110 ? 1.554 13.843 -6.235 1.00 92.44 110 THR A CA 1
ATOM 907 C C . THR A 1 110 ? 0.802 12.758 -7.011 1.00 92.44 110 THR A C 1
ATOM 909 O O . THR A 1 110 ? -0.186 12.218 -6.516 1.00 92.44 110 THR A O 1
ATOM 912 N N . ASP A 1 111 ? 1.251 12.431 -8.224 1.00 93.75 111 ASP A N 1
ATOM 913 C CA . ASP A 1 111 ? 0.590 11.428 -9.066 1.00 93.75 111 ASP A CA 1
ATOM 914 C C . ASP A 1 111 ? 0.789 9.983 -8.559 1.00 93.75 111 ASP A C 1
ATOM 916 O O . ASP A 1 111 ? 1.804 9.649 -7.934 1.00 93.75 111 ASP A O 1
ATOM 920 N N . ARG A 1 112 ? -0.154 9.091 -8.900 1.00 92.44 112 ARG A N 1
ATOM 921 C CA . ARG A 1 112 ? 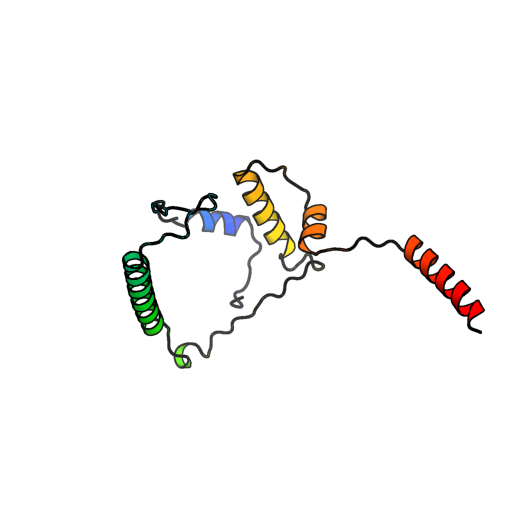-0.114 7.655 -8.568 1.00 92.44 112 ARG A CA 1
ATOM 922 C C . ARG A 1 112 ? 1.192 7.008 -9.016 1.00 92.44 112 ARG A C 1
ATOM 924 O O . ARG A 1 112 ? 1.746 6.204 -8.273 1.00 92.44 112 ARG A O 1
ATOM 931 N N . SER A 1 113 ? 1.702 7.350 -10.200 1.00 91.75 113 SER A N 1
ATOM 932 C CA . SER A 1 113 ? 2.940 6.771 -10.742 1.00 91.75 113 SER A CA 1
ATOM 933 C C . SER A 1 113 ? 4.171 7.094 -9.887 1.00 91.75 113 SER A C 1
ATOM 935 O O . SER A 1 113 ? 5.003 6.225 -9.615 1.00 91.75 113 SER A O 1
ATOM 937 N N . GLN A 1 114 ? 4.264 8.332 -9.403 1.00 92.75 114 GLN A N 1
ATOM 938 C CA . GLN A 1 114 ? 5.353 8.787 -8.546 1.00 92.75 114 GLN A CA 1
ATOM 939 C C . GLN A 1 114 ? 5.254 8.161 -7.153 1.00 92.75 114 GLN A C 1
ATOM 941 O O . GLN A 1 114 ? 6.268 7.700 -6.626 1.00 92.75 114 GLN A O 1
ATOM 946 N N . ILE A 1 115 ? 4.041 8.068 -6.599 1.00 93.19 115 ILE A N 1
ATOM 947 C CA . ILE A 1 115 ? 3.789 7.374 -5.330 1.00 93.19 115 ILE A CA 1
ATOM 948 C C . ILE A 1 115 ? 4.146 5.888 -5.461 1.00 93.19 115 ILE A C 1
ATOM 950 O O . ILE A 1 115 ? 4.855 5.366 -4.609 1.00 93.19 115 ILE A O 1
ATOM 954 N N . LYS A 1 116 ? 3.752 5.221 -6.554 1.00 92.50 116 LYS A N 1
ATOM 955 C CA . LYS A 1 116 ? 4.093 3.818 -6.854 1.00 92.50 116 LYS A CA 1
ATOM 956 C C . LYS A 1 116 ? 5.598 3.594 -6.918 1.00 92.50 116 LYS A C 1
ATOM 958 O O . LYS A 1 116 ? 6.101 2.643 -6.326 1.00 92.50 116 LYS A O 1
ATOM 963 N N . ARG A 1 117 ? 6.327 4.499 -7.576 1.00 92.75 117 ARG A N 1
ATOM 964 C CA . ARG A 1 117 ? 7.791 4.441 -7.653 1.00 92.75 117 ARG A CA 1
ATOM 965 C C . ARG A 1 117 ? 8.438 4.495 -6.269 1.00 92.75 117 ARG A C 1
ATOM 967 O O . ARG A 1 117 ? 9.334 3.702 -6.003 1.00 92.75 117 ARG A O 1
ATOM 974 N N . ILE A 1 118 ? 7.990 5.416 -5.414 1.00 91.12 118 ILE A N 1
ATOM 975 C CA . ILE A 1 118 ? 8.555 5.611 -4.070 1.00 91.12 118 ILE A CA 1
ATOM 976 C C . ILE A 1 118 ? 8.129 4.473 -3.134 1.00 91.12 118 ILE A C 1
ATOM 978 O O . ILE A 1 118 ? 8.980 3.844 -2.520 1.00 91.12 118 ILE A O 1
ATOM 982 N N . ALA A 1 119 ? 6.834 4.162 -3.060 1.00 90.62 119 ALA A N 1
ATOM 983 C CA . ALA A 1 119 ? 6.293 3.131 -2.173 1.00 90.62 119 ALA A CA 1
ATOM 984 C C . ALA A 1 119 ? 6.792 1.721 -2.523 1.00 90.62 119 ALA A C 1
ATOM 986 O O . ALA A 1 119 ? 6.996 0.902 -1.632 1.00 90.62 119 ALA A O 1
ATOM 987 N N . GLY A 1 120 ? 7.003 1.440 -3.811 1.00 89.62 120 GLY A N 1
ATOM 988 C CA . GLY A 1 120 ? 7.541 0.167 -4.286 1.00 89.62 120 GLY A CA 1
ATOM 989 C C . GLY A 1 120 ? 9.062 0.096 -4.354 1.00 89.62 120 GLY A C 1
ATOM 990 O O . GLY A 1 120 ? 9.565 -0.919 -4.821 1.00 89.62 120 GLY A O 1
ATOM 991 N N . ASN A 1 121 ? 9.791 1.145 -3.945 1.00 90.31 121 ASN A N 1
ATOM 992 C CA . ASN A 1 121 ? 11.249 1.240 -4.097 1.00 90.31 121 ASN A CA 1
ATOM 993 C C . ASN A 1 121 ? 11.724 0.846 -5.512 1.00 90.31 121 ASN A C 1
ATOM 995 O O . ASN A 1 121 ? 12.708 0.124 -5.682 1.00 90.31 121 ASN A O 1
ATOM 999 N N . ILE A 1 122 ? 10.995 1.289 -6.542 1.00 90.94 122 ILE A N 1
ATOM 1000 C CA . ILE A 1 122 ? 11.233 0.860 -7.923 1.00 90.94 122 ILE A CA 1
ATOM 1001 C C . ILE A 1 122 ? 12.521 1.506 -8.434 1.00 90.94 122 ILE A C 1
ATOM 1003 O O . ILE A 1 122 ? 12.598 2.727 -8.597 1.00 90.94 122 ILE A O 1
ATOM 1007 N N . ILE A 1 123 ? 13.514 0.670 -8.741 1.00 90.69 123 ILE A N 1
ATOM 1008 C CA . ILE A 1 123 ? 14.765 1.097 -9.366 1.00 90.69 123 ILE A CA 1
ATOM 1009 C C . ILE A 1 123 ? 14.508 1.294 -10.866 1.00 90.69 123 ILE A C 1
ATOM 1011 O O . ILE A 1 123 ? 14.125 0.340 -11.547 1.00 90.69 123 ILE A O 1
ATOM 1015 N N . PRO A 1 124 ? 14.700 2.507 -11.412 1.00 88.81 124 PRO A N 1
ATOM 1016 C CA . PRO A 1 124 ? 14.528 2.732 -12.838 1.00 88.81 124 PRO A CA 1
ATOM 1017 C C . PRO A 1 124 ? 15.617 1.990 -13.620 1.00 88.81 124 PRO A C 1
ATOM 1019 O O . PRO A 1 124 ? 16.806 2.134 -13.336 1.00 88.81 124 PRO A O 1
ATOM 1022 N N . ALA A 1 125 ? 15.212 1.235 -14.637 1.00 92.06 125 ALA A N 1
ATOM 1023 C CA . ALA A 1 125 ? 16.115 0.531 -15.539 1.00 92.06 125 ALA A CA 1
ATOM 1024 C C . ALA A 1 125 ? 15.641 0.683 -16.989 1.00 92.06 125 ALA A C 1
ATOM 1026 O O . ALA A 1 125 ? 14.441 0.717 -17.261 1.00 92.06 125 ALA A O 1
ATOM 1027 N N . ILE A 1 126 ? 16.591 0.772 -17.922 1.00 94.50 126 ILE A N 1
ATOM 1028 C CA . ILE A 1 126 ? 16.335 0.816 -19.364 1.00 94.50 126 ILE A CA 1
ATOM 1029 C C . ILE A 1 126 ? 17.290 -0.142 -20.076 1.00 94.50 126 ILE A C 1
ATOM 1031 O O . ILE A 1 126 ? 18.453 -0.268 -19.703 1.00 94.50 126 ILE A O 1
ATOM 1035 N N . VAL A 1 127 ? 16.808 -0.806 -21.127 1.00 96.62 127 VAL A N 1
ATOM 1036 C CA . VAL A 1 127 ? 17.565 -1.852 -21.839 1.00 96.62 127 VAL A CA 1
ATOM 1037 C C . VAL A 1 127 ? 18.890 -1.337 -22.414 1.00 96.62 127 VAL A C 1
ATOM 1039 O O . VAL A 1 127 ? 19.857 -2.090 -22.490 1.00 96.62 127 VAL A O 1
ATOM 1042 N N . THR A 1 128 ? 18.976 -0.059 -22.785 1.00 97.81 128 THR A N 1
ATOM 1043 C CA . THR A 1 128 ? 20.172 0.518 -23.417 1.00 97.81 128 THR A CA 1
ATOM 1044 C C . THR A 1 128 ? 21.393 0.524 -22.496 1.00 97.81 128 THR A C 1
ATOM 1046 O O . THR A 1 128 ? 22.487 0.186 -22.945 1.00 97.81 128 THR A O 1
ATOM 1049 N N . THR A 1 129 ? 21.232 0.840 -21.206 1.00 97.25 129 THR A N 1
ATOM 1050 C CA . THR A 1 129 ? 22.349 0.819 -20.248 1.00 97.25 129 THR A CA 1
ATOM 1051 C C . THR A 1 129 ? 22.748 -0.610 -19.894 1.00 97.25 129 THR A C 1
ATOM 1053 O O . THR A 1 129 ? 23.939 -0.900 -19.814 1.00 97.25 129 THR A O 1
ATOM 1056 N N . THR A 1 130 ? 21.788 -1.535 -19.779 1.00 97.06 130 THR A N 1
ATOM 1057 C CA . THR A 1 130 ? 22.075 -2.968 -19.597 1.00 97.06 130 THR A CA 1
ATOM 1058 C C . THR A 1 130 ? 22.847 -3.544 -20.788 1.00 97.06 130 THR A C 1
ATOM 1060 O O . THR A 1 130 ? 23.841 -4.241 -20.589 1.00 97.06 130 THR A O 1
ATOM 1063 N N . ALA A 1 131 ? 22.458 -3.215 -22.024 1.00 97.56 131 ALA A N 1
ATOM 1064 C CA . ALA A 1 131 ? 23.172 -3.631 -23.234 1.00 97.56 131 ALA A CA 1
ATOM 1065 C C . ALA A 1 131 ? 24.599 -3.054 -23.292 1.00 97.56 131 ALA A C 1
ATOM 1067 O O . ALA A 1 131 ? 25.546 -3.754 -23.639 1.00 97.56 131 ALA A O 1
ATOM 1068 N N . MET A 1 132 ? 24.774 -1.791 -22.890 1.00 97.69 132 MET A N 1
ATOM 1069 C CA . MET A 1 132 ? 26.091 -1.157 -22.826 1.00 97.69 132 MET A CA 1
ATOM 1070 C C . MET A 1 132 ? 27.008 -1.835 -21.798 1.00 97.69 132 MET A C 1
ATOM 1072 O O . MET A 1 132 ? 28.138 -2.191 -22.126 1.00 97.69 132 MET A O 1
ATOM 1076 N N . VAL A 1 133 ? 26.528 -2.044 -20.567 1.00 97.19 133 VAL A N 1
ATOM 1077 C CA . VAL A 1 133 ? 27.322 -2.669 -19.495 1.00 97.19 133 VAL A CA 1
ATOM 1078 C C . VAL A 1 133 ? 27.674 -4.112 -19.847 1.00 97.19 133 VAL A C 1
ATOM 1080 O O . VAL A 1 133 ? 28.823 -4.508 -19.692 1.00 97.19 133 VAL A O 1
ATOM 1083 N N . THR A 1 134 ? 26.726 -4.886 -20.380 1.00 97.00 134 THR A N 1
ATOM 1084 C CA . THR A 1 134 ? 26.994 -6.267 -20.822 1.00 97.00 134 THR A CA 1
ATOM 1085 C C . THR A 1 134 ? 28.016 -6.321 -21.956 1.00 97.00 134 THR A C 1
ATOM 1087 O O . THR A 1 134 ? 28.922 -7.148 -21.905 1.00 97.00 134 THR A O 1
ATOM 1090 N N . GLY A 1 135 ? 27.954 -5.400 -22.924 1.00 97.50 135 GLY A N 1
ATOM 1091 C CA . GLY A 1 135 ? 28.972 -5.275 -23.970 1.00 97.50 135 GLY A CA 1
ATOM 1092 C C . GLY A 1 135 ? 30.376 -5.002 -23.415 1.00 97.50 135 GLY A C 1
ATOM 1093 O O . GLY A 1 135 ? 31.333 -5.660 -23.820 1.00 97.50 135 GLY A O 1
ATOM 1094 N N . LEU A 1 136 ? 30.504 -4.086 -22.447 1.00 96.88 136 LEU A N 1
ATOM 1095 C CA . LEU A 1 136 ? 31.781 -3.803 -21.775 1.00 96.88 136 LEU A CA 1
ATOM 1096 C C . LEU A 1 136 ? 32.297 -5.006 -20.973 1.00 96.88 136 LEU A C 1
ATOM 1098 O O . LEU A 1 136 ? 33.488 -5.302 -21.021 1.00 96.88 136 LEU A O 1
ATOM 1102 N N . VAL A 1 137 ? 31.408 -5.729 -20.288 1.00 97.50 137 VAL A N 1
ATOM 1103 C CA . VAL A 1 137 ? 31.760 -6.971 -19.584 1.00 97.50 137 VAL A CA 1
ATOM 1104 C C . VAL A 1 137 ? 32.296 -8.013 -20.566 1.00 97.50 137 VAL A C 1
ATOM 1106 O O . VAL A 1 137 ? 33.335 -8.608 -20.300 1.00 97.50 137 VAL A O 1
ATOM 1109 N N . CYS A 1 138 ? 31.661 -8.193 -21.729 1.00 96.69 138 CYS A N 1
ATOM 1110 C CA . CYS A 1 138 ? 32.152 -9.112 -22.760 1.00 96.69 138 CYS A CA 1
ATOM 1111 C C . CYS A 1 138 ? 33.556 -8.738 -23.264 1.00 96.69 138 CYS A C 1
ATOM 1113 O O . CYS A 1 138 ? 34.373 -9.627 -23.489 1.00 96.69 138 CYS A O 1
ATOM 1115 N N . LEU A 1 139 ? 33.861 -7.444 -23.415 1.00 96.31 139 LEU A N 1
ATOM 1116 C CA . LEU A 1 139 ? 35.210 -6.991 -23.781 1.00 96.31 139 LEU A CA 1
ATOM 1117 C C . LEU A 1 139 ? 36.249 -7.296 -22.696 1.00 96.31 139 LEU A C 1
ATOM 1119 O O . LEU A 1 139 ? 37.386 -7.622 -23.023 1.00 96.31 139 LEU A O 1
ATOM 1123 N N . GLU A 1 140 ? 35.877 -7.214 -21.418 1.00 96.19 140 GLU A N 1
ATOM 1124 C CA . GLU A 1 140 ? 36.776 -7.579 -20.320 1.00 96.19 140 GLU A CA 1
ATOM 1125 C C . GLU A 1 140 ? 37.015 -9.092 -20.263 1.00 96.19 140 GLU A C 1
ATOM 1127 O O . GLU A 1 140 ? 38.140 -9.531 -20.038 1.00 96.19 140 GLU A O 1
ATOM 1132 N N . VAL A 1 141 ? 35.986 -9.897 -20.554 1.00 96.94 141 VAL A N 1
ATOM 1133 C CA . VAL A 1 141 ? 36.107 -11.362 -20.649 1.00 96.94 141 VAL A CA 1
ATOM 1134 C C . VAL A 1 141 ? 37.135 -11.768 -21.708 1.00 96.94 141 VAL A C 1
ATOM 1136 O O . VAL A 1 141 ? 37.914 -12.683 -21.459 1.00 96.94 141 VAL A O 1
ATOM 1139 N N . TYR A 1 142 ? 37.217 -11.056 -22.838 1.00 94.69 142 TYR A N 1
ATOM 1140 C CA . TYR A 1 142 ? 38.252 -11.303 -23.852 1.00 94.69 142 TYR A CA 1
ATOM 1141 C C . TYR A 1 142 ? 39.690 -11.102 -23.352 1.00 94.69 142 TYR A C 1
ATOM 1143 O O . TYR A 1 142 ? 40.601 -11.615 -23.986 1.00 94.69 142 TYR A O 1
ATOM 1151 N N . LYS A 1 143 ? 39.925 -10.363 -22.259 1.00 95.50 143 LYS A N 1
ATOM 1152 C CA . LYS A 1 143 ? 41.271 -10.211 -21.672 1.00 95.50 143 LYS A CA 1
ATOM 1153 C C . LYS A 1 143 ? 41.649 -11.359 -20.736 1.00 95.50 143 LYS A C 1
ATOM 1155 O O . LYS A 1 143 ? 42.822 -11.504 -20.406 1.00 95.50 143 LYS A O 1
ATOM 1160 N N . LEU A 1 144 ? 40.658 -12.099 -20.238 1.00 90.44 144 LEU A N 1
ATOM 1161 C CA . LEU A 1 144 ? 40.858 -13.216 -19.311 1.00 90.44 144 LEU A CA 1
ATOM 1162 C C . LEU A 1 144 ? 41.114 -14.544 -20.031 1.00 90.44 144 LEU A C 1
ATOM 1164 O O . LEU A 1 144 ? 41.620 -15.475 -19.405 1.00 90.44 144 LEU A O 1
ATOM 1168 N N . ILE A 1 145 ? 40.730 -14.629 -21.305 1.00 80.94 145 ILE A N 1
ATOM 1169 C CA . ILE A 1 145 ? 40.942 -15.776 -22.196 1.00 80.94 145 ILE A CA 1
ATOM 1170 C C . ILE A 1 145 ? 42.222 -15.542 -22.994 1.00 80.94 145 ILE A C 1
ATOM 1172 O O . ILE A 1 145 ? 43.036 -16.487 -23.067 1.00 80.94 145 ILE A O 1
#

pLDDT: mean 85.39, std 14.07, range [41.88, 97.81]

Foldseek 3Di:
DQPDDDDPDPVVVVVVVVVDDDDDDDDDPDPDPPDDPPPPPDPPVVVVVVVVVVVVVVVVVVVVDDDPVVCVPGDDDDDDQDLPDPPVCNLVVQLVVVQVVCVVVVHDRDDSVVSSCVVVVDDDDDVVVVVVVVVVVVVVVVVVD

Secondary structure (DSSP, 8-state):
---PPP---HHHHHHHHHH--PPP-PPP------S-TT-----HHHHHHHHHHHHHHHHHHHHHSPPHHHHTT----PPPP-SS-SSSSHHHHHHHHHHHHHHHTTPPP--HHHHHHHHTTPPP--HHHHHHHHHHHHHHHHHH-